Protein AF-A0A6N9RAY6-F1 (afdb_monomer)

pLDDT: mean 90.07, std 12.8, range [39.62, 98.12]

Nearest PDB structures (foldseek):
  4ge4-assembly1_A  TM=7.878E-01  e=1.703E-01  Homo sapiens
  7zla-assembly1_B  TM=7.779E-01  e=1.166E+00  Shouchella clausii
  7zpa-assembly1_B  TM=7.380E-01  e=1.644E+00  Shouchella clausii

Structure (mmCIF, N/CA/C/O backbone):
data_AF-A0A6N9RAY6-F1
#
_entry.id   AF-A0A6N9RAY6-F1
#
loop_
_atom_site.group_PDB
_atom_site.id
_atom_site.type_symbol
_atom_site.label_atom_id
_atom_site.label_alt_id
_atom_site.label_comp_id
_atom_site.label_asym_id
_atom_site.label_entity_id
_atom_site.label_seq_id
_atom_site.pdbx_PDB_ins_code
_atom_site.Cartn_x
_atom_site.Cartn_y
_atom_site.Cartn_z
_atom_site.occupancy
_atom_site.B_iso_or_equiv
_atom_site.auth_seq_id
_atom_site.auth_comp_id
_atom_site.auth_asym_id
_atom_site.auth_atom_id
_atom_site.pdbx_PDB_model_num
ATOM 1 N N . LEU A 1 1 ? -0.491 -10.636 -1.211 1.00 92.12 1 LEU A N 1
ATOM 2 C CA . LEU A 1 1 ? -0.594 -9.502 -0.259 1.00 92.12 1 LEU A CA 1
ATOM 3 C C . LEU A 1 1 ? -1.749 -8.565 -0.613 1.00 92.12 1 LEU A C 1
ATOM 5 O O . LEU A 1 1 ? -2.632 -8.424 0.220 1.00 92.12 1 LEU A O 1
ATOM 9 N N . ALA A 1 2 ? -1.784 -7.991 -1.824 1.00 93.81 2 ALA A N 1
ATOM 10 C CA . ALA A 1 2 ? -2.755 -6.959 -2.221 1.00 93.81 2 ALA A CA 1
ATOM 11 C C . ALA A 1 2 ? -4.227 -7.290 -1.910 1.00 93.81 2 ALA A C 1
ATOM 13 O O . ALA A 1 2 ? -4.872 -6.536 -1.191 1.00 93.81 2 ALA A O 1
ATOM 14 N N . GLY A 1 3 ? -4.737 -8.451 -2.340 1.00 95.19 3 GLY A N 1
ATOM 15 C CA . GLY A 1 3 ? -6.130 -8.830 -2.057 1.00 95.19 3 GLY A CA 1
ATOM 16 C C . GLY A 1 3 ? -6.459 -8.936 -0.559 1.00 95.19 3 GLY A C 1
ATOM 17 O O . GLY A 1 3 ? -7.507 -8.480 -0.115 1.00 95.19 3 GLY A O 1
ATOM 18 N N . ALA A 1 4 ? -5.540 -9.471 0.249 1.00 95.88 4 ALA A N 1
ATOM 19 C CA . ALA A 1 4 ? -5.735 -9.574 1.696 1.00 95.88 4 ALA A CA 1
ATOM 20 C C . ALA A 1 4 ? -5.659 -8.206 2.399 1.00 95.88 4 ALA A C 1
ATOM 22 O O . ALA A 1 4 ? -6.378 -7.973 3.368 1.00 95.88 4 ALA A O 1
ATOM 23 N N . ALA A 1 5 ? -4.806 -7.301 1.908 1.00 96.44 5 ALA A N 1
ATOM 24 C CA . ALA A 1 5 ? -4.703 -5.934 2.411 1.00 96.44 5 ALA A CA 1
ATOM 25 C C . ALA A 1 5 ? -5.971 -5.127 2.091 1.00 96.44 5 ALA A C 1
ATOM 27 O O . ALA A 1 5 ? -6.489 -4.434 2.969 1.00 96.44 5 ALA A O 1
ATOM 28 N N . LEU A 1 6 ? -6.536 -5.304 0.889 1.00 96.75 6 LEU A N 1
ATOM 29 C CA . LEU A 1 6 ? -7.798 -4.679 0.492 1.00 96.75 6 LEU A CA 1
ATOM 30 C C . LEU A 1 6 ? -8.942 -5.077 1.434 1.00 96.75 6 LEU A C 1
ATOM 32 O O . LEU A 1 6 ? -9.696 -4.217 1.881 1.00 96.75 6 LEU A O 1
ATOM 36 N N . GLY A 1 7 ? -9.010 -6.352 1.833 1.00 96.81 7 GLY A N 1
ATOM 37 C CA . GLY A 1 7 ? -9.963 -6.831 2.844 1.00 96.81 7 GLY A CA 1
ATOM 38 C C . GLY A 1 7 ? -9.792 -6.205 4.238 1.00 96.81 7 GLY A C 1
ATOM 39 O O . GLY A 1 7 ? -10.674 -6.334 5.083 1.00 96.81 7 GLY A O 1
ATOM 40 N N . ARG A 1 8 ? -8.678 -5.507 4.495 1.00 96.25 8 ARG A N 1
ATOM 41 C CA . ARG A 1 8 ? -8.423 -4.713 5.710 1.00 96.25 8 ARG A CA 1
ATOM 42 C C . ARG A 1 8 ? -8.529 -3.202 5.473 1.00 96.25 8 ARG A C 1
ATOM 44 O O . ARG A 1 8 ? -8.139 -2.429 6.344 1.00 96.25 8 ARG A O 1
ATOM 51 N N . GLY A 1 9 ? -9.044 -2.777 4.319 1.00 95.25 9 GLY A N 1
ATOM 52 C CA . GLY A 1 9 ? -9.172 -1.364 3.960 1.00 95.25 9 GLY A CA 1
ATOM 53 C C . GLY A 1 9 ? -7.852 -0.697 3.566 1.00 95.25 9 GLY A C 1
ATOM 54 O O . GLY A 1 9 ? -7.770 0.529 3.590 1.00 95.25 9 GLY A O 1
ATOM 55 N N . VAL A 1 10 ? -6.822 -1.475 3.214 1.00 96.31 10 VAL A N 1
ATOM 56 C CA . VAL A 1 10 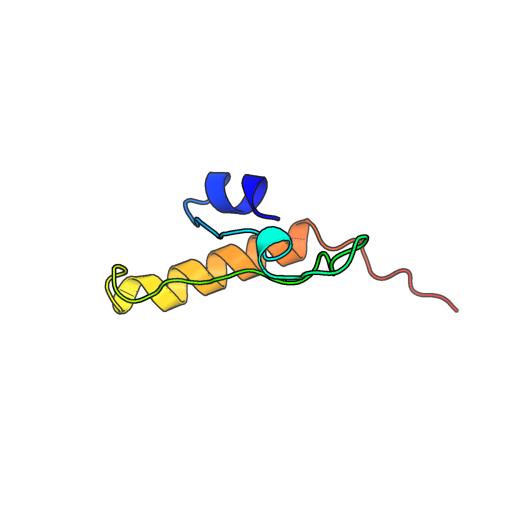? -5.535 -0.961 2.725 1.00 96.31 10 VAL A CA 1
ATOM 57 C C . VAL A 1 10 ? -5.361 -1.330 1.255 1.00 96.31 10 VAL A C 1
ATOM 59 O O . VAL A 1 10 ? -5.144 -2.493 0.919 1.00 96.31 10 VAL A O 1
ATOM 62 N N . LEU A 1 11 ? -5.427 -0.334 0.375 1.00 95.50 11 LEU A N 1
ATOM 63 C CA . LEU A 1 11 ? -5.150 -0.504 -1.049 1.00 95.50 11 LEU A CA 1
ATOM 64 C C . LEU A 1 11 ? -3.644 -0.374 -1.314 1.00 95.50 11 LEU A C 1
ATOM 66 O O . LEU A 1 11 ? -3.012 0.575 -0.854 1.00 95.50 11 LEU A O 1
ATOM 70 N N . ILE A 1 12 ? -3.081 -1.317 -2.068 1.00 94.81 12 ILE A N 1
ATOM 71 C CA . ILE A 1 12 ? -1.697 -1.276 -2.554 1.00 94.81 12 ILE A CA 1
ATOM 72 C C . ILE A 1 12 ? -1.670 -1.690 -4.022 1.00 94.81 12 ILE A C 1
ATOM 74 O O . ILE A 1 12 ? -2.410 -2.591 -4.419 1.00 94.81 12 ILE A O 1
ATOM 78 N N . GLU A 1 13 ? -0.772 -1.085 -4.792 1.00 94.31 13 GLU A N 1
ATOM 79 C CA . GLU A 1 13 ? -0.528 -1.461 -6.185 1.00 94.31 13 GLU A CA 1
ATOM 80 C C . GLU A 1 13 ? 0.618 -2.485 -6.246 1.00 94.3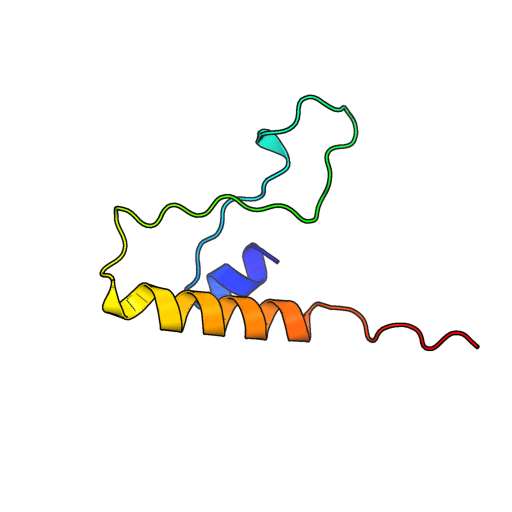1 13 GLU A C 1
ATOM 82 O O . GLU A 1 13 ? 1.717 -2.178 -5.760 1.00 94.31 13 GLU A O 1
ATOM 87 N N . PRO A 1 14 ? 0.405 -3.691 -6.805 1.00 93.19 14 PRO A N 1
ATOM 88 C CA . PRO A 1 14 ? 1.485 -4.629 -7.098 1.00 93.19 14 PRO A CA 1
ATOM 89 C C . PRO A 1 14 ? 2.591 -3.980 -7.943 1.00 93.19 14 PRO A C 1
ATOM 91 O O . PRO A 1 14 ? 2.328 -3.160 -8.820 1.00 93.19 14 PRO A O 1
ATOM 94 N N . GLY A 1 15 ? 3.848 -4.298 -7.626 1.00 93.44 15 GLY A N 1
ATOM 95 C CA . GLY A 1 15 ? 5.008 -3.657 -8.244 1.00 93.44 15 GLY A CA 1
ATOM 96 C C . GLY A 1 15 ? 5.433 -4.241 -9.593 1.00 93.44 15 GLY A C 1
ATOM 97 O O . GLY A 1 15 ? 6.231 -3.615 -10.279 1.00 93.44 15 GLY A O 1
ATOM 98 N N . ASP A 1 16 ? 4.935 -5.418 -9.964 1.00 92.75 16 ASP A N 1
ATOM 99 C CA . ASP A 1 16 ? 5.362 -6.196 -11.135 1.00 92.75 16 ASP A CA 1
ATOM 100 C C . ASP A 1 16 ? 5.248 -5.421 -12.452 1.00 92.75 16 ASP A C 1
ATOM 102 O O . ASP A 1 16 ? 6.177 -5.452 -13.254 1.00 92.75 16 ASP A O 1
ATOM 106 N N . VAL A 1 17 ? 4.183 -4.635 -12.624 1.00 91.56 17 VAL A N 1
ATOM 107 C CA . VAL A 1 17 ? 3.961 -3.789 -13.813 1.00 91.56 17 VAL A CA 1
ATOM 108 C C . VAL A 1 17 ? 5.009 -2.681 -14.019 1.00 91.56 17 VAL A C 1
ATOM 110 O O . VAL A 1 17 ? 5.024 -2.047 -15.071 1.00 91.56 17 VAL A O 1
ATOM 113 N N . PHE A 1 18 ? 5.868 -2.416 -13.026 1.00 93.06 18 PHE A N 1
ATOM 114 C CA . PHE A 1 18 ? 6.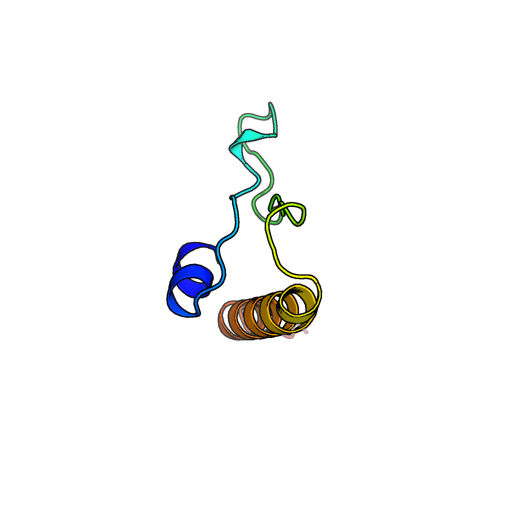921 -1.392 -13.091 1.00 93.06 18 PHE A CA 1
ATOM 115 C C . PHE A 1 18 ? 8.310 -1.958 -13.411 1.00 93.06 18 PHE A C 1
ATOM 117 O O . PHE A 1 18 ? 9.275 -1.195 -13.470 1.00 93.06 18 PHE A O 1
ATOM 124 N N . PHE A 1 19 ? 8.429 -3.269 -13.618 1.00 94.88 19 PHE A N 1
ATOM 125 C 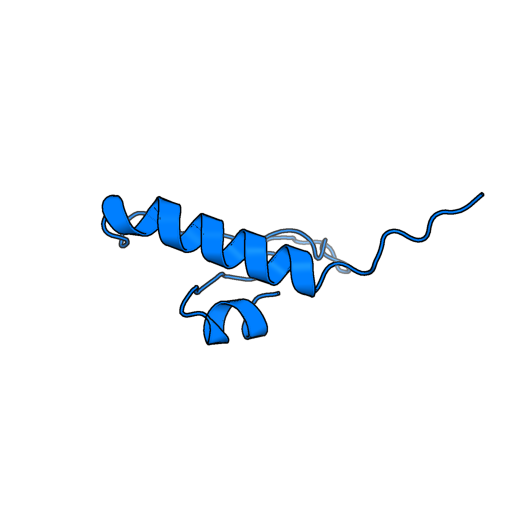CA . PHE A 1 19 ? 9.672 -3.917 -14.028 1.00 94.88 19 PHE A CA 1
ATOM 126 C C . PHE A 1 19 ? 9.556 -4.386 -15.480 1.00 94.88 19 PHE A C 1
ATOM 128 O O . PHE A 1 19 ? 8.509 -4.864 -15.904 1.00 94.88 19 PHE A O 1
ATOM 135 N N . ALA A 1 20 ? 10.639 -4.242 -16.247 1.00 94.94 20 ALA A N 1
ATOM 136 C CA . ALA A 1 20 ? 10.681 -4.640 -17.656 1.00 94.94 20 ALA A CA 1
ATOM 137 C C . ALA A 1 20 ? 11.036 -6.126 -17.863 1.00 94.94 20 ALA A C 1
ATOM 139 O O . ALA A 1 20 ? 10.968 -6.620 -18.985 1.00 94.94 20 ALA A O 1
ATOM 140 N N . ASP A 1 21 ? 11.442 -6.827 -16.801 1.00 95.94 21 ASP A N 1
ATOM 141 C CA . ASP A 1 21 ? 11.858 -8.228 -16.858 1.00 95.94 21 ASP A CA 1
ATOM 142 C C . ASP A 1 21 ? 10.676 -9.168 -17.139 1.00 95.94 21 ASP A C 1
ATOM 144 O O . ASP A 1 21 ? 9.592 -9.004 -16.583 1.00 95.94 21 ASP A O 1
ATOM 148 N N . GLU A 1 22 ? 10.909 -10.242 -17.903 1.00 92.88 22 GLU A N 1
ATOM 149 C CA . GLU A 1 22 ? 9.913 -11.309 -18.134 1.00 92.88 22 GLU A CA 1
ATOM 150 C C . GLU A 1 22 ? 9.475 -12.014 -16.838 1.00 92.88 22 GLU A C 1
ATOM 152 O O . GLU A 1 22 ? 8.399 -12.608 -16.759 1.00 92.88 22 GLU A O 1
ATOM 157 N N . ARG A 1 23 ? 10.334 -11.977 -15.813 1.00 93.31 23 ARG A N 1
ATOM 158 C CA . ARG A 1 23 ? 10.080 -12.517 -14.473 1.00 93.31 23 ARG A CA 1
ATOM 159 C C . ARG A 1 23 ? 10.316 -11.419 -13.440 1.00 93.31 23 ARG A C 1
ATOM 161 O O . ARG A 1 23 ? 11.373 -11.404 -12.804 1.00 93.31 23 ARG A O 1
ATOM 168 N N . PRO A 1 24 ? 9.359 -10.497 -13.271 1.00 92.06 24 PRO A N 1
ATOM 169 C CA . PRO A 1 24 ? 9.536 -9.362 -12.387 1.00 92.06 24 PRO A CA 1
ATOM 170 C C . PRO A 1 24 ? 9.558 -9.810 -10.916 1.00 92.06 24 PRO A C 1
ATOM 172 O O . PRO A 1 24 ? 8.954 -10.827 -10.545 1.00 92.06 24 PRO A O 1
ATOM 175 N N . PRO A 1 25 ? 10.239 -9.067 -10.032 1.00 91.56 25 PRO A N 1
ATOM 176 C CA . PRO A 1 25 ? 10.276 -9.395 -8.617 1.00 91.56 25 PRO A CA 1
ATOM 177 C C . PRO A 1 25 ? 8.897 -9.210 -7.962 1.00 91.56 25 PRO A C 1
ATOM 179 O O . PRO A 1 25 ? 8.235 -8.188 -8.108 1.00 91.56 25 PRO A O 1
ATOM 182 N N . SER A 1 26 ? 8.482 -10.180 -7.146 1.00 85.25 26 SER A N 1
ATOM 183 C CA . SER A 1 26 ? 7.128 -10.240 -6.566 1.00 85.25 26 SER A CA 1
ATOM 184 C C . SER A 1 26 ? 6.974 -9.578 -5.187 1.00 85.25 26 SER A C 1
ATOM 186 O O . SER A 1 26 ? 5.911 -9.657 -4.569 1.00 85.25 26 SER A O 1
ATOM 188 N N . ARG A 1 27 ? 8.034 -8.940 -4.669 1.00 90.44 27 ARG A N 1
ATOM 189 C CA . ARG A 1 27 ? 8.097 -8.364 -3.307 1.00 90.44 27 ARG A CA 1
ATOM 190 C C . ARG A 1 27 ? 8.137 -6.834 -3.292 1.00 90.44 27 ARG A C 1
ATOM 192 O O . ARG A 1 27 ? 8.622 -6.243 -2.332 1.00 90.44 27 ARG A O 1
ATOM 199 N N . PHE A 1 28 ? 7.622 -6.208 -4.343 1.00 93.62 28 PHE A N 1
ATOM 200 C CA . PHE A 1 28 ? 7.544 -4.757 -4.481 1.00 93.62 28 PHE A CA 1
ATOM 201 C C . PHE A 1 28 ? 6.090 -4.308 -4.596 1.00 93.62 28 PHE A C 1
ATOM 203 O O . PHE A 1 28 ? 5.245 -5.024 -5.135 1.00 93.62 28 PHE A O 1
ATOM 210 N N . VAL A 1 29 ? 5.809 -3.116 -4.075 1.00 93.88 29 VAL A N 1
ATOM 211 C CA . VAL A 1 29 ? 4.513 -2.439 -4.177 1.00 93.88 29 VAL A CA 1
ATOM 212 C C . VAL A 1 29 ? 4.741 -0.945 -4.357 1.00 93.88 29 VAL A C 1
ATOM 214 O O . VAL A 1 29 ? 5.738 -0.408 -3.866 1.00 93.88 29 VAL A O 1
ATOM 217 N N . ARG A 1 30 ? 3.808 -0.262 -5.021 1.00 93.50 30 ARG A N 1
ATOM 218 C CA . ARG A 1 30 ? 3.798 1.203 -5.106 1.00 93.50 30 ARG A CA 1
ATOM 219 C C . ARG A 1 30 ? 2.797 1.775 -4.106 1.00 93.50 30 ARG A C 1
ATOM 221 O O . ARG A 1 30 ? 1.668 1.300 -4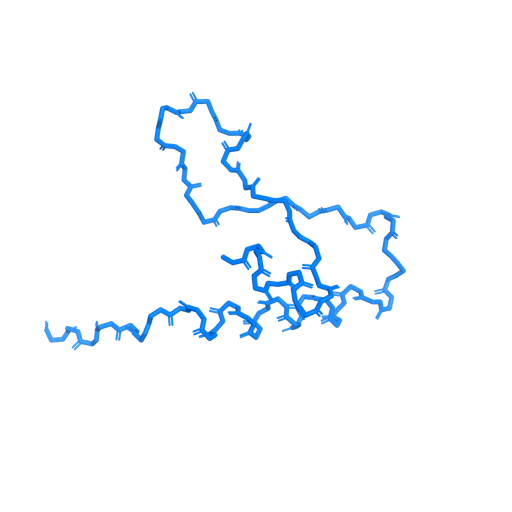.009 1.00 93.50 30 ARG A O 1
ATOM 228 N N . LEU A 1 31 ? 3.213 2.818 -3.391 1.00 91.44 31 LEU A N 1
ATOM 229 C CA . LEU A 1 31 ? 2.392 3.515 -2.401 1.00 91.44 31 LEU A CA 1
ATOM 230 C C . LEU A 1 31 ? 2.215 4.979 -2.813 1.00 91.44 31 LEU A C 1
ATOM 232 O O . LEU A 1 31 ? 3.177 5.745 -2.836 1.00 91.44 31 LEU A O 1
ATOM 236 N N . GLY A 1 32 ? 0.982 5.371 -3.134 1.00 91.81 32 GLY A N 1
ATOM 237 C CA . GLY A 1 32 ? 0.612 6.775 -3.298 1.00 91.81 32 GLY A CA 1
ATOM 238 C C . GLY A 1 32 ? 0.106 7.337 -1.972 1.00 91.81 32 GLY A C 1
ATOM 239 O O . GLY A 1 32 ? -0.891 6.852 -1.453 1.00 91.81 32 GLY A O 1
ATOM 240 N N . PHE A 1 33 ? 0.772 8.352 -1.422 1.00 91.94 33 PHE A N 1
ATOM 241 C CA . PHE A 1 33 ? 0.391 8.957 -0.135 1.00 91.94 33 PHE A CA 1
ATOM 242 C C . PHE A 1 33 ? -0.284 10.328 -0.274 1.00 91.94 33 PHE A C 1
ATOM 244 O O . PHE A 1 33 ? -0.940 10.777 0.657 1.00 91.94 33 PHE A O 1
ATOM 251 N N . ALA A 1 34 ? -0.168 10.985 -1.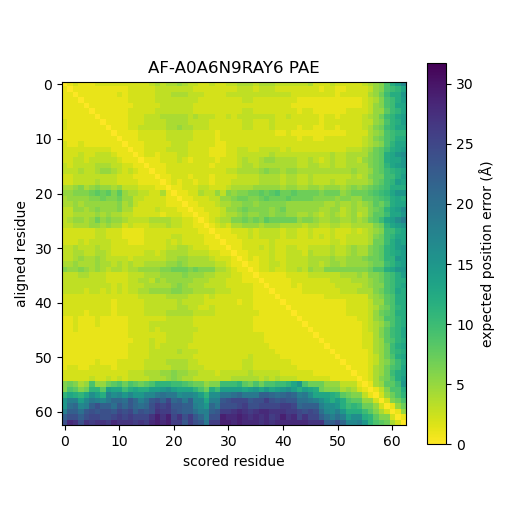433 1.00 93.88 34 ALA A N 1
ATOM 252 C CA . ALA A 1 34 ? -0.641 12.357 -1.635 1.00 93.88 34 ALA A CA 1
ATOM 253 C C . ALA A 1 34 ? -2.158 12.543 -1.424 1.00 93.88 34 ALA A C 1
ATOM 255 O O . ALA A 1 34 ? -2.595 13.633 -1.076 1.00 93.88 34 ALA A O 1
ATOM 256 N N . ALA A 1 35 ? -2.954 11.487 -1.616 1.00 91.44 35 ALA A N 1
ATOM 257 C CA . ALA A 1 35 ? -4.408 11.500 -1.431 1.00 91.44 35 ALA A CA 1
ATOM 258 C C . ALA A 1 35 ? -4.864 10.911 -0.078 1.00 91.44 35 ALA A C 1
ATOM 260 O O . ALA A 1 35 ? -6.060 10.713 0.134 1.00 91.44 35 ALA A O 1
ATOM 261 N N . ILE A 1 36 ? -3.934 10.591 0.827 1.00 93.38 36 ILE A N 1
ATOM 262 C CA . ILE A 1 36 ? -4.225 9.980 2.128 1.00 93.38 36 ILE A CA 1
ATOM 263 C C . ILE A 1 36 ? -4.054 11.055 3.210 1.00 93.38 36 ILE A C 1
ATOM 265 O O . ILE A 1 36 ? -2.975 11.640 3.298 1.00 93.38 36 ILE A O 1
ATOM 269 N N . PRO A 1 37 ? -5.063 11.313 4.068 1.00 96.31 37 PRO A N 1
ATOM 270 C CA . PRO A 1 37 ? -4.871 12.175 5.231 1.00 96.31 37 PRO A CA 1
ATOM 271 C C . PRO A 1 37 ? -3.703 11.663 6.079 1.00 96.31 37 PRO A C 1
ATOM 273 O O . PRO A 1 37 ? -3.673 10.478 6.414 1.00 96.31 37 PRO A O 1
ATOM 276 N N . SER A 1 38 ? -2.753 12.524 6.448 1.00 96.31 38 SER A N 1
ATOM 277 C CA . SER A 1 38 ? -1.505 12.103 7.108 1.00 96.31 38 SER A CA 1
ATOM 278 C C . SER A 1 38 ? -1.732 11.243 8.355 1.00 96.31 38 SER A C 1
ATOM 280 O O . SER A 1 38 ? -0.996 10.290 8.593 1.00 96.31 38 SER A O 1
ATOM 282 N N . GLN A 1 39 ? -2.802 11.516 9.108 1.00 97.12 39 GLN A N 1
ATOM 283 C CA . GLN A 1 39 ? -3.189 10.776 10.314 1.00 97.12 39 GLN A CA 1
ATOM 284 C C . GLN A 1 39 ? -3.580 9.314 10.032 1.00 97.12 39 GLN A C 1
ATOM 286 O O . GLN A 1 39 ? -3.589 8.495 10.940 1.00 97.12 39 GLN A O 1
ATOM 291 N N . ARG A 1 40 ? -3.914 8.973 8.781 1.00 96.06 40 ARG A N 1
ATOM 292 C CA . ARG A 1 40 ? -4.299 7.620 8.348 1.00 96.06 40 ARG A CA 1
ATOM 293 C C . ARG A 1 40 ? -3.128 6.802 7.809 1.00 96.06 40 ARG A C 1
ATOM 295 O O . ARG A 1 40 ? -3.275 5.592 7.643 1.00 96.06 40 ARG A O 1
ATOM 302 N N . ILE A 1 41 ? -1.991 7.437 7.512 1.00 96.12 41 ILE A N 1
ATOM 303 C CA . ILE A 1 41 ? -0.839 6.761 6.904 1.00 96.12 41 ILE A C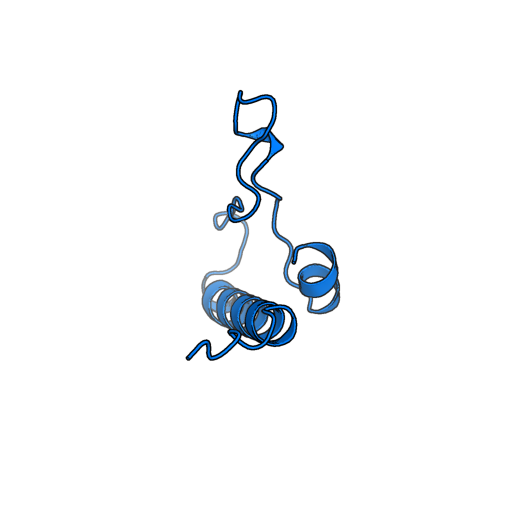A 1
ATOM 304 C C . ILE A 1 41 ? -0.266 5.725 7.873 1.00 96.12 41 ILE A C 1
ATOM 306 O O . ILE A 1 41 ? -0.086 4.573 7.485 1.00 96.12 41 ILE A O 1
ATOM 310 N N . GLU A 1 42 ? -0.035 6.097 9.136 1.00 97.62 42 GLU A N 1
ATOM 311 C CA . GLU A 1 42 ? 0.526 5.173 10.129 1.00 97.62 42 GLU A CA 1
ATOM 312 C C . GLU A 1 42 ? -0.374 3.945 10.339 1.00 97.62 42 GLU A C 1
ATOM 314 O O . GLU A 1 42 ? 0.099 2.809 10.251 1.00 97.62 42 GLU A O 1
ATOM 319 N N . ASP A 1 43 ? -1.677 4.162 10.538 1.00 97.00 43 ASP A N 1
ATOM 320 C CA . ASP A 1 43 ? -2.664 3.088 10.690 1.00 97.00 43 ASP A CA 1
ATOM 321 C C . ASP A 1 43 ? -2.670 2.144 9.481 1.00 97.00 43 ASP A C 1
ATOM 323 O O . ASP A 1 43 ? -2.683 0.919 9.636 1.00 97.00 43 ASP A O 1
ATOM 327 N N . GLY A 1 44 ? -2.618 2.704 8.268 1.00 96.62 44 GLY A N 1
ATOM 328 C CA . GLY A 1 44 ? -2.572 1.934 7.028 1.00 96.62 44 GLY A CA 1
ATOM 329 C C . GLY A 1 44 ? -1.313 1.073 6.915 1.00 96.62 44 GLY A C 1
ATOM 330 O O . GLY A 1 44 ? -1.405 -0.114 6.595 1.00 96.62 44 GLY A O 1
ATOM 331 N N . ILE A 1 45 ? -0.141 1.630 7.236 1.00 97.44 45 ILE A N 1
ATOM 332 C CA . IL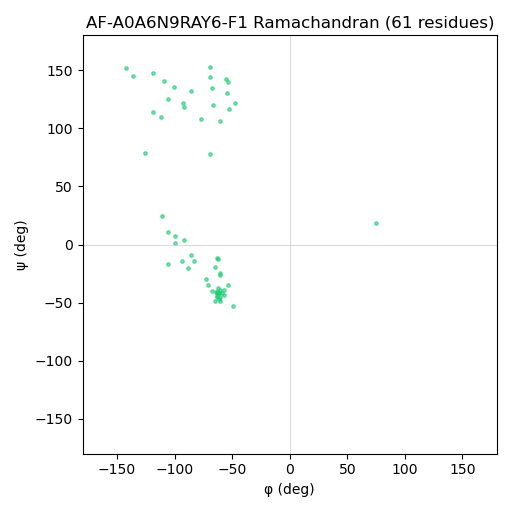E A 1 45 ? 1.127 0.885 7.234 1.00 97.44 45 ILE A CA 1
ATOM 333 C C . ILE A 1 45 ? 1.112 -0.224 8.295 1.00 97.44 45 ILE A C 1
ATOM 335 O O . ILE A 1 45 ? 1.536 -1.348 8.015 1.00 97.44 45 ILE A O 1
ATOM 339 N N . ARG A 1 46 ? 0.570 0.043 9.489 1.00 98.12 46 ARG A N 1
ATOM 340 C CA . ARG A 1 46 ? 0.441 -0.957 10.560 1.00 98.12 46 ARG A CA 1
ATOM 341 C C . ARG A 1 46 ? -0.484 -2.106 10.155 1.00 98.12 46 ARG A C 1
ATOM 343 O O . ARG A 1 46 ? -0.139 -3.273 10.351 1.00 98.12 46 ARG A O 1
ATOM 350 N N . ALA A 1 47 ? -1.627 -1.794 9.546 1.00 97.38 47 ALA A N 1
ATOM 351 C CA . ALA A 1 47 ? -2.548 -2.795 9.016 1.00 97.38 47 ALA A CA 1
ATOM 352 C C . ALA A 1 47 ? -1.904 -3.626 7.891 1.00 97.38 47 ALA A C 1
ATOM 354 O O . ALA A 1 47 ? -2.027 -4.853 7.888 1.00 97.38 47 ALA A O 1
ATOM 355 N N . LEU A 1 48 ? -1.155 -2.990 6.984 1.00 96.44 48 LEU A N 1
ATOM 356 C CA . LEU A 1 48 ? -0.408 -3.685 5.933 1.00 96.44 48 LEU A CA 1
ATOM 357 C C . LEU A 1 48 ? 0.632 -4.652 6.511 1.00 96.44 48 LEU A C 1
ATOM 359 O O . LEU A 1 48 ? 0.717 -5.800 6.071 1.00 96.44 48 LEU A O 1
ATOM 363 N N . ALA A 1 49 ? 1.394 -4.211 7.515 1.00 96.69 49 ALA A N 1
ATOM 364 C CA . ALA A 1 49 ? 2.389 -5.036 8.194 1.00 96.69 49 ALA A CA 1
ATOM 365 C C . ALA A 1 49 ? 1.748 -6.255 8.875 1.00 96.69 49 ALA A C 1
ATOM 367 O O . ALA A 1 49 ? 2.267 -7.366 8.755 1.00 96.69 49 ALA A O 1
ATOM 368 N N . ALA A 1 50 ? 0.595 -6.072 9.526 1.00 97.19 50 ALA A N 1
ATOM 369 C CA . ALA A 1 50 ? -0.150 -7.166 10.143 1.00 97.19 50 ALA A CA 1
ATOM 370 C C . ALA A 1 50 ? -0.592 -8.213 9.106 1.00 97.19 50 ALA A C 1
ATOM 372 O O . ALA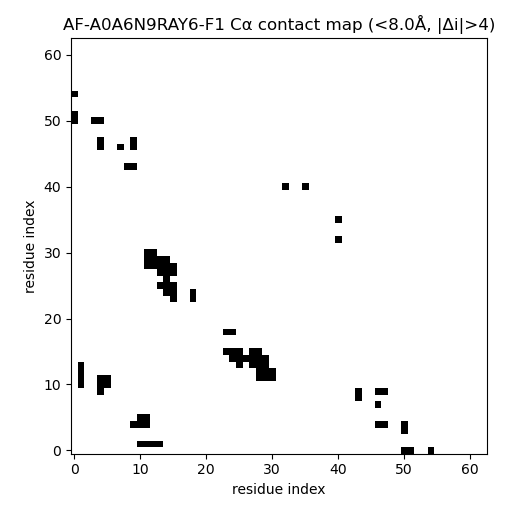 A 1 50 ? -0.364 -9.404 9.307 1.00 97.19 50 ALA A O 1
ATOM 373 N N . VAL A 1 51 ? -1.152 -7.789 7.967 1.00 96.44 51 VAL A N 1
ATOM 374 C CA . VAL A 1 51 ? -1.523 -8.709 6.874 1.00 96.44 51 VAL A CA 1
ATOM 375 C C . VAL A 1 51 ? -0.294 -9.401 6.285 1.00 96.44 51 VAL A C 1
ATOM 377 O O . VAL A 1 51 ? -0.326 -10.594 5.993 1.00 96.44 51 VAL A O 1
ATOM 380 N N . HIS A 1 52 ? 0.814 -8.683 6.105 1.00 94.44 52 HIS A N 1
ATOM 381 C CA . HIS A 1 52 ? 2.046 -9.302 5.626 1.00 94.44 52 HIS A CA 1
ATOM 382 C C . HIS A 1 52 ? 2.545 -10.381 6.594 1.00 94.44 52 HIS A C 1
ATOM 384 O O . HIS A 1 52 ? 2.929 -11.460 6.148 1.00 94.44 52 HIS A O 1
ATOM 390 N N . ALA A 1 53 ? 2.489 -10.134 7.905 1.00 94.69 53 ALA A N 1
ATOM 391 C CA . ALA A 1 53 ? 2.894 -11.104 8.915 1.00 94.69 53 ALA A CA 1
ATOM 392 C C . ALA A 1 53 ? 2.047 -12.388 8.890 1.00 94.69 53 ALA A C 1
ATOM 394 O O . ALA A 1 53 ? 2.611 -13.465 9.063 1.00 94.69 53 ALA A O 1
ATOM 395 N N . THR A 1 54 ? 0.735 -12.303 8.628 1.00 94.62 54 THR A N 1
ATOM 396 C CA . THR A 1 54 ? -0.128 -13.498 8.532 1.00 94.62 54 THR A CA 1
ATOM 397 C C . THR A 1 54 ? 0.102 -14.307 7.259 1.00 94.62 54 THR A C 1
ATOM 399 O O . THR A 1 54 ? -0.111 -15.515 7.254 1.00 94.62 54 THR A O 1
ATOM 402 N N . LEU A 1 55 ? 0.509 -13.649 6.171 1.00 91.00 55 LEU A N 1
ATOM 403 C CA . LEU A 1 55 ? 0.764 -14.296 4.882 1.00 91.00 55 LEU A CA 1
ATOM 404 C C . LEU A 1 55 ? 2.191 -14.810 4.739 1.00 91.00 55 LEU A C 1
ATOM 406 O O . LEU A 1 55 ? 2.460 -15.635 3.864 1.00 91.00 55 LEU A O 1
ATOM 410 N N . ARG A 1 56 ? 3.126 -14.290 5.538 1.00 84.62 56 ARG A N 1
ATOM 411 C CA . ARG A 1 56 ? 4.508 -14.742 5.497 1.00 84.62 56 ARG A CA 1
ATOM 412 C C . ARG A 1 56 ? 4.521 -16.191 5.989 1.00 84.62 56 ARG A C 1
ATOM 414 O O . ARG A 1 56 ? 4.123 -16.427 7.129 1.00 84.62 56 ARG A O 1
ATOM 421 N N . PRO A 1 57 ? 4.974 -17.160 5.176 1.00 73.38 57 PRO A N 1
ATOM 422 C CA . PRO A 1 57 ? 5.159 -18.507 5.685 1.00 73.38 57 PRO A CA 1
ATOM 423 C C . PRO A 1 57 ? 6.084 -18.434 6.900 1.00 73.38 57 PRO A C 1
ATOM 425 O O . PRO A 1 57 ? 7.015 -17.615 6.920 1.00 73.38 57 PRO A O 1
ATOM 428 N N . ALA A 1 58 ? 5.808 -19.256 7.920 1.00 66.88 58 ALA A N 1
ATOM 429 C CA . ALA A 1 58 ? 6.751 -19.456 9.010 1.00 66.88 58 ALA A CA 1
ATOM 430 C C . ALA A 1 58 ? 8.112 -19.703 8.361 1.00 66.88 58 ALA A C 1
ATOM 432 O O . ALA A 1 58 ? 8.226 -20.561 7.483 1.00 66.88 58 ALA A O 1
ATOM 433 N N . ALA A 1 59 ? 9.099 -18.867 8.691 1.00 62.31 59 ALA A N 1
ATOM 434 C CA . ALA A 1 59 ? 10.440 -19.058 8.175 1.00 62.31 59 ALA A CA 1
ATOM 435 C C . ALA A 1 59 ? 10.811 -20.500 8.513 1.00 62.31 59 ALA A C 1
ATOM 437 O O . ALA A 1 59 ? 10.779 -20.871 9.684 1.00 62.31 59 ALA A O 1
ATOM 438 N N . ASN A 1 60 ? 11.033 -21.324 7.488 1.00 50.47 60 ASN A N 1
ATOM 439 C CA . ASN A 1 60 ? 11.452 -22.693 7.697 1.00 50.47 60 ASN A CA 1
ATOM 440 C C . ASN A 1 60 ? 12.784 -22.604 8.441 1.00 50.47 60 ASN A C 1
ATOM 442 O O . ASN A 1 60 ? 13.784 -22.172 7.867 1.00 50.47 60 ASN A O 1
ATOM 446 N N . THR A 1 61 ? 12.767 -22.913 9.735 1.00 50.19 61 THR A N 1
ATOM 447 C CA . THR A 1 61 ? 13.962 -23.048 10.560 1.00 50.19 61 THR A CA 1
ATOM 448 C C . THR A 1 61 ? 14.700 -24.300 10.082 1.00 50.19 61 THR A C 1
ATOM 450 O O . THR A 1 61 ? 14.584 -25.366 10.676 1.00 50.19 61 THR A O 1
ATOM 453 N N . LEU A 1 62 ? 15.406 -24.187 8.959 1.00 49.94 62 LEU A N 1
ATOM 454 C CA . LEU A 1 62 ? 16.505 -25.078 8.582 1.00 49.94 62 LEU A CA 1
ATOM 455 C C . LEU A 1 62 ? 17.692 -24.602 9.443 1.00 49.94 62 LEU A C 1
ATOM 457 O O . LEU A 1 62 ? 18.040 -23.425 9.368 1.00 49.94 62 LEU A O 1
ATOM 461 N N . ARG A 1 63 ? 18.161 -25.313 10.478 1.00 39.62 63 ARG A N 1
ATOM 462 C CA . ARG A 1 63 ? 18.886 -26.599 10.445 1.00 39.62 63 ARG A CA 1
ATOM 463 C C . ARG A 1 63 ? 19.912 -26.663 9.327 1.00 39.62 63 ARG A C 1
ATOM 465 O O . ARG A 1 63 ? 19.489 -26.657 8.155 1.00 39.62 63 ARG A O 1
#

Secondary structure (DSSP, 8-state):
-HHHHHTTT---EESGGG--SSS--TT-EE---TTS-HHHHHHHHHHHHHHHHHHSPPP----

Radius of gyration: 13.96 Å; Cα contacts (8 Å, |Δi|>4): 46; chains: 1; bounding box: 29×39×29 Å

Solvent-accessible surface area (backbone atoms only — not comparable to full-atom values): 4116 Å² total; per-residue (Å²): 109,51,73,64,24,42,78,72,77,33,87,57,42,76,29,43,88,79,44,92,53,98,77,45,66,88,88,45,65,52,84,85,58,92,88,50,62,74,86,50,49,62,58,42,53,53,52,44,50,53,48,47,59,74,68,49,70,79,77,78,83,71,129

Foldseek 3Di:
DQVLLVVVVAHWAFCQVVDPDPDRDRPDIDDDCPPPDPVCPVVSVVSVVVSCVVPDPDPPPDD

Mean predicted aligned error: 4.98 Å

Sequence (63 aa):
LAGAALGRGVLIEPGDVFFADERPPSRFVRLGFAAIPSQRIEDGIRALAAVHATLRPAANTLR